Protein AF-A0A1B3NNE6-F1 (afdb_monomer_lite)

Secondary structure (DSSP, 8-state):
--------TTPPPHHHHHHHHHHHHHHHHHHHHTTSS-TT-HHHHHHHHHHHHHHHHT----HHHHHHHHHHHHHTT--

Foldseek 3Di:
DPPPPDDDVLDDDPVLVVLLVLLLVLLVVVCVVVVNDDPPPVVLSVLLSVLLSVLVVVDDDDSVVSNVSSNVCSVVVHD

Radius of gyration: 13.74 Å; chains: 1; bounding box: 33×22×44 Å

pLDDT: mean 86.11, std 12.92, range [41.97, 96.25]

Structure (mmCIF, N/CA/C/O backbone):
data_AF-A0A1B3NNE6-F1
#
_entry.id   AF-A0A1B3NNE6-F1
#
loop_
_atom_site.group_PDB
_atom_site.id
_atom_site.type_symbol
_atom_site.label_atom_id
_atom_site.label_alt_id
_atom_site.label_comp_id
_atom_site.label_asym_id
_atom_site.label_entity_id
_atom_site.label_seq_id
_atom_site.pdbx_PDB_ins_code
_atom_site.Cartn_x
_atom_site.Cartn_y
_atom_site.Cartn_z
_atom_site.occupancy
_atom_site.B_iso_or_equiv
_atom_site.auth_seq_id
_atom_site.auth_comp_id
_atom_site.auth_asym_id
_atom_site.auth_atom_id
_atom_site.pdbx_PDB_model_num
ATOM 1 N N . MET A 1 1 ? -19.068 7.888 31.731 1.00 41.97 1 MET A N 1
ATOM 2 C CA . MET A 1 1 ? -17.960 8.702 31.196 1.00 41.97 1 MET A CA 1
ATOM 3 C C . MET A 1 1 ? -17.700 8.200 29.785 1.00 41.97 1 MET A C 1
ATOM 5 O O . MET A 1 1 ? -17.125 7.133 29.643 1.00 41.97 1 MET A O 1
ATOM 9 N N . GLN A 1 2 ? -18.254 8.857 28.761 1.00 48.62 2 GLN A N 1
ATOM 10 C CA . GLN A 1 2 ? -17.881 8.550 27.377 1.00 48.62 2 GLN A CA 1
ATOM 11 C C . GLN A 1 2 ? -16.475 9.109 27.190 1.00 48.62 2 GLN A C 1
ATOM 13 O O . GLN A 1 2 ? -16.289 10.322 27.153 1.00 48.62 2 GLN A O 1
ATOM 18 N N . THR A 1 3 ? -15.473 8.237 27.176 1.00 50.91 3 THR A N 1
ATOM 19 C CA . THR A 1 3 ? -14.154 8.595 26.669 1.00 50.91 3 THR A CA 1
ATOM 20 C C . THR A 1 3 ? -14.325 8.781 25.173 1.00 50.91 3 THR A C 1
ATOM 22 O O . THR A 1 3 ? -14.331 7.811 24.422 1.00 50.91 3 THR A O 1
ATOM 25 N N . THR A 1 4 ? -14.571 10.012 24.738 1.00 60.34 4 THR A N 1
ATOM 26 C CA . THR A 1 4 ? -14.408 10.366 23.333 1.00 60.34 4 THR A CA 1
ATOM 27 C C . THR A 1 4 ? -12.958 10.044 23.000 1.00 60.34 4 THR A C 1
ATOM 29 O O . THR A 1 4 ? -12.065 10.698 23.538 1.00 60.34 4 THR A O 1
ATOM 32 N N . ASP A 1 5 ? -12.720 8.984 22.224 1.00 63.84 5 ASP A N 1
ATOM 33 C CA . ASP A 1 5 ? -11.386 8.621 21.756 1.00 63.84 5 ASP A CA 1
ATOM 34 C C . ASP A 1 5 ? -10.786 9.851 21.079 1.00 63.84 5 ASP A C 1
ATOM 36 O O . ASP A 1 5 ? -11.199 10.253 19.988 1.00 63.84 5 ASP A O 1
ATOM 40 N N . PHE A 1 6 ? -9.870 10.516 21.780 1.00 63.56 6 PHE A N 1
ATOM 41 C CA . PHE A 1 6 ? -9.219 11.702 21.270 1.00 63.56 6 PHE A CA 1
ATOM 42 C C . PHE A 1 6 ? -8.370 11.279 20.073 1.00 63.56 6 PHE A C 1
ATOM 44 O O . PHE A 1 6 ? -7.338 10.623 20.216 1.00 63.56 6 PHE A O 1
ATOM 51 N N . ARG A 1 7 ? -8.848 11.623 18.880 1.00 66.31 7 ARG A N 1
ATOM 52 C CA . ARG A 1 7 ? -8.182 11.355 17.612 1.00 66.31 7 ARG A CA 1
ATOM 53 C C . ARG A 1 7 ? -7.818 12.672 16.968 1.00 66.31 7 ARG A C 1
ATOM 55 O O . ARG A 1 7 ? -8.690 13.496 16.697 1.00 66.31 7 ARG A O 1
ATOM 62 N N . PHE A 1 8 ? -6.536 12.843 16.680 1.00 66.25 8 PHE A N 1
ATOM 63 C CA . PHE A 1 8 ? -6.117 13.889 15.766 1.00 66.25 8 PHE A CA 1
ATOM 64 C C . PHE A 1 8 ? -6.557 13.499 14.347 1.00 66.25 8 PHE A C 1
ATOM 66 O O . PHE A 1 8 ? -6.203 12.409 13.888 1.00 66.25 8 PHE A O 1
ATOM 73 N N . PRO A 1 9 ? -7.334 14.345 13.648 1.00 66.81 9 PRO A N 1
ATOM 74 C CA . PRO A 1 9 ? -7.728 14.079 12.270 1.00 66.81 9 PRO A CA 1
ATOM 75 C C . PRO A 1 9 ? -6.496 13.835 11.392 1.00 66.81 9 PRO A C 1
ATOM 77 O O . PRO A 1 9 ? -5.567 14.638 11.390 1.00 66.81 9 PRO A O 1
ATOM 80 N N . GLY A 1 10 ? -6.478 12.712 10.672 1.00 71.25 10 GLY A N 1
ATOM 81 C CA . GLY A 1 10 ? -5.354 12.322 9.815 1.00 71.25 10 GLY A CA 1
ATOM 82 C C . GLY A 1 10 ? -4.176 11.647 10.530 1.00 71.25 10 GLY A C 1
ATOM 83 O O . GLY A 1 10 ? -3.217 11.273 9.861 1.00 71.25 10 GLY A O 1
ATOM 84 N N . VAL A 1 11 ? -4.231 11.446 11.852 1.00 81.38 11 VAL A N 1
ATOM 85 C CA . VAL A 1 11 ? -3.198 10.715 12.602 1.00 81.38 11 VAL A CA 1
ATOM 86 C C . VAL A 1 11 ? -3.684 9.304 12.908 1.00 81.38 11 VAL A C 1
ATOM 88 O O . VAL A 1 11 ? -4.668 9.107 13.623 1.00 81.38 11 VAL A O 1
ATOM 91 N N . LEU A 1 12 ? -2.961 8.319 12.380 1.00 84.75 12 LEU A N 1
ATOM 92 C CA . LEU A 1 12 ? -3.199 6.909 12.666 1.00 84.75 12 LEU A CA 1
ATOM 93 C C 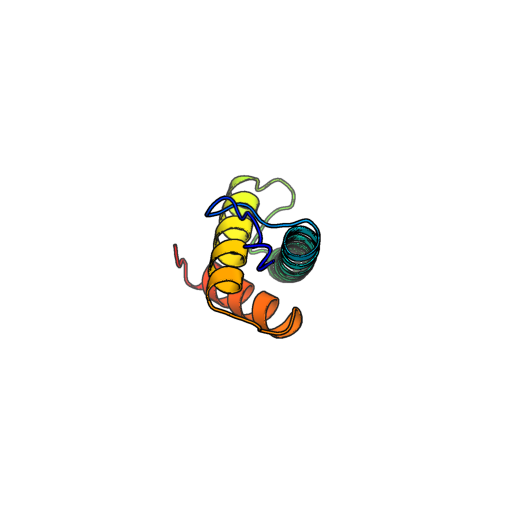. LEU A 1 12 ? -2.806 6.598 14.114 1.00 84.75 12 LEU A C 1
ATOM 95 O O . LEU A 1 12 ? -1.724 6.973 14.570 1.00 84.75 12 LEU A O 1
ATOM 99 N N . ASN A 1 13 ? -3.657 5.871 14.840 1.00 87.56 13 ASN A N 1
ATOM 100 C CA . ASN A 1 13 ? -3.226 5.264 16.098 1.00 87.56 13 ASN A CA 1
AT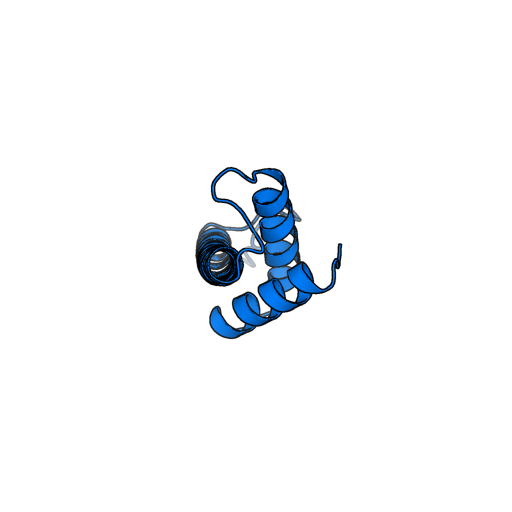OM 101 C C . ASN A 1 13 ? -2.234 4.117 15.827 1.00 87.56 13 ASN A C 1
ATOM 103 O O . ASN A 1 13 ? -2.063 3.673 14.693 1.00 87.56 13 ASN A O 1
ATOM 107 N N . SER A 1 14 ? -1.599 3.582 16.870 1.00 88.81 14 SER A N 1
ATOM 108 C CA . SER A 1 14 ? -0.572 2.543 16.710 1.00 88.81 14 SER A CA 1
ATOM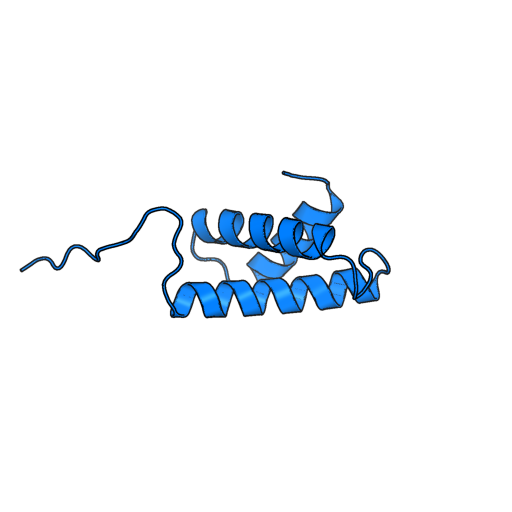 109 C C . SER A 1 14 ? -1.060 1.289 15.974 1.00 88.81 14 SER A C 1
ATOM 111 O O . SER A 1 14 ? -0.297 0.697 15.219 1.00 88.81 14 SER A O 1
ATOM 113 N N . LYS A 1 15 ? -2.322 0.877 16.154 1.00 88.69 15 LYS A N 1
ATOM 114 C CA . LYS A 1 15 ? -2.882 -0.281 15.438 1.00 88.69 15 LYS A CA 1
ATOM 115 C C . LYS A 1 15 ? -3.090 0.036 13.962 1.00 88.69 15 LYS A C 1
ATOM 117 O O . LYS A 1 15 ? -2.768 -0.783 13.111 1.00 88.69 15 LYS A O 1
ATOM 122 N N . GLU A 1 16 ? -3.605 1.221 13.666 1.00 89.31 16 GLU A N 1
ATOM 123 C CA . GLU A 1 16 ? -3.798 1.679 12.292 1.00 89.31 16 GLU A CA 1
ATOM 124 C C . GLU A 1 16 ? -2.468 1.848 11.565 1.00 89.31 16 GLU A C 1
ATOM 126 O O . GLU A 1 16 ? -2.348 1.442 10.419 1.00 89.31 16 GLU A O 1
ATOM 131 N N . LEU A 1 17 ? -1.443 2.362 12.241 1.00 92.19 17 LEU A N 1
ATOM 132 C CA . LEU A 1 17 ? -0.112 2.495 11.662 1.00 92.19 17 LEU A CA 1
ATOM 133 C C . LEU A 1 17 ? 0.488 1.124 11.319 1.00 92.19 17 LEU A C 1
ATOM 135 O O . LEU A 1 17 ? 1.033 0.952 10.235 1.00 92.19 17 LEU A O 1
ATOM 139 N N . LEU A 1 18 ? 0.312 0.119 12.185 1.00 93.06 18 LEU A N 1
ATOM 140 C CA . LEU A 1 18 ? 0.731 -1.257 11.891 1.00 93.06 18 LEU A CA 1
ATOM 141 C C . LEU A 1 18 ? -0.009 -1.853 10.686 1.00 93.06 18 LEU A C 1
ATOM 143 O O . LEU A 1 18 ? 0.599 -2.544 9.869 1.00 93.06 18 LEU A O 1
ATOM 147 N N . VAL A 1 19 ? -1.313 -1.594 10.563 1.00 91.94 19 VAL A N 1
ATOM 148 C CA . VAL A 1 19 ? -2.101 -2.033 9.402 1.00 91.94 19 VAL A CA 1
ATOM 149 C C . VAL A 1 19 ? -1.627 -1.320 8.135 1.00 91.94 19 VAL A C 1
ATOM 151 O O . VAL A 1 19 ? -1.410 -1.986 7.125 1.00 91.94 19 VAL A O 1
ATOM 154 N N . ALA A 1 20 ? -1.404 -0.006 8.193 1.00 93.56 20 ALA A N 1
ATOM 155 C CA . ALA A 1 20 ? -0.917 0.784 7.067 1.00 93.56 20 ALA A CA 1
ATOM 156 C C . ALA A 1 20 ? 0.443 0.276 6.569 1.00 93.56 20 ALA A C 1
ATOM 158 O O . ALA A 1 20 ? 0.604 0.015 5.379 1.00 93.56 20 ALA A O 1
ATOM 159 N N . GLU A 1 21 ? 1.387 0.043 7.482 1.00 94.38 21 GLU A N 1
ATOM 160 C CA . GLU A 1 21 ? 2.703 -0.523 7.169 1.00 94.38 21 GLU A CA 1
ATOM 161 C C . GLU A 1 21 ? 2.590 -1.917 6.534 1.00 94.38 21 GLU A C 1
ATOM 163 O O . GLU A 1 21 ? 3.218 -2.187 5.511 1.00 94.38 21 GLU A O 1
ATOM 168 N N . ALA A 1 22 ? 1.743 -2.800 7.076 1.00 95.88 22 ALA A N 1
ATOM 169 C CA . ALA A 1 22 ? 1.548 -4.142 6.525 1.00 95.88 22 ALA A CA 1
ATOM 170 C C . ALA A 1 22 ? 0.951 -4.118 5.106 1.00 95.88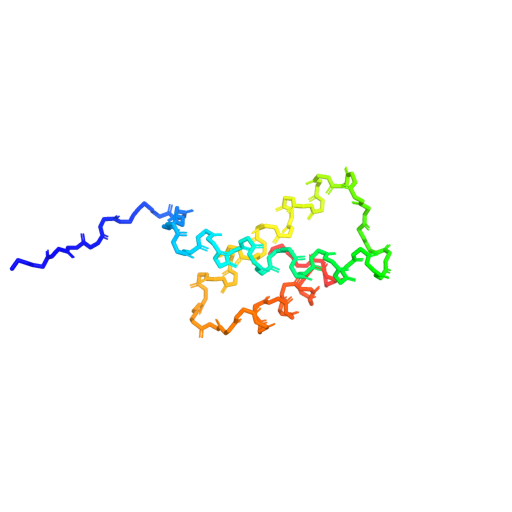 22 ALA A C 1
ATOM 172 O O . ALA A 1 22 ? 1.389 -4.865 4.226 1.00 95.88 22 ALA A O 1
ATOM 173 N N . VAL A 1 23 ? -0.038 -3.251 4.873 1.00 95.81 23 VAL A N 1
ATOM 174 C CA . VAL A 1 23 ? -0.647 -3.045 3.553 1.00 95.81 23 VAL A CA 1
ATOM 175 C C . VAL A 1 23 ? 0.385 -2.483 2.577 1.00 95.81 23 VAL A C 1
ATOM 177 O O . VAL A 1 23 ? 0.555 -3.029 1.484 1.00 95.81 23 VAL A O 1
ATOM 180 N N . GLN A 1 24 ? 1.102 -1.431 2.978 1.00 95.00 24 GLN A N 1
ATOM 181 C CA . GLN A 1 24 ? 2.113 -0.7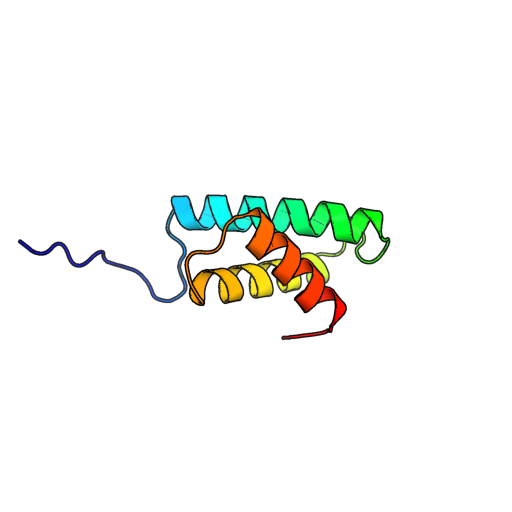77 2.154 1.00 95.00 24 GLN A CA 1
ATOM 182 C C . GLN A 1 24 ? 3.235 -1.748 1.778 1.00 95.00 24 GLN A C 1
ATOM 184 O O . GLN A 1 24 ? 3.570 -1.848 0.602 1.00 95.00 24 GLN A O 1
ATOM 189 N N . ALA A 1 25 ? 3.774 -2.511 2.733 1.00 95.88 25 ALA A N 1
ATOM 190 C CA . ALA A 1 25 ? 4.828 -3.492 2.482 1.00 95.88 25 ALA A CA 1
ATOM 191 C C . ALA A 1 25 ? 4.384 -4.578 1.490 1.00 95.88 25 ALA A C 1
ATOM 193 O O . ALA A 1 25 ? 5.128 -4.934 0.573 1.00 95.88 25 ALA A O 1
ATOM 194 N N . ARG A 1 26 ? 3.148 -5.078 1.624 1.00 95.88 26 ARG A N 1
ATOM 195 C CA . ARG A 1 26 ? 2.592 -6.079 0.703 1.00 95.88 26 ARG A CA 1
ATOM 196 C C . ARG A 1 26 ? 2.410 -5.520 -0.707 1.00 95.88 26 ARG A C 1
ATOM 198 O O . ARG A 1 26 ? 2.783 -6.185 -1.672 1.00 95.88 26 ARG A O 1
ATOM 205 N N . ALA A 1 27 ? 1.848 -4.320 -0.833 1.00 96.12 27 ALA A N 1
ATOM 206 C CA . ALA A 1 27 ? 1.667 -3.668 -2.126 1.00 96.12 27 ALA A CA 1
ATOM 207 C C . ALA A 1 27 ? 3.016 -3.342 -2.787 1.00 96.12 27 ALA A C 1
ATOM 209 O O . ALA A 1 27 ? 3.195 -3.608 -3.977 1.00 96.12 27 ALA A O 1
ATOM 210 N N . TRP A 1 28 ? 3.986 -2.856 -2.006 1.00 96.00 28 TRP A N 1
ATOM 211 C CA . TRP A 1 28 ? 5.347 -2.573 -2.461 1.00 96.00 28 TRP A CA 1
ATOM 212 C C . TRP A 1 28 ? 6.013 -3.809 -3.058 1.00 96.00 28 TRP A C 1
ATOM 214 O O . TRP A 1 28 ? 6.472 -3.760 -4.194 1.00 96.00 28 TRP A O 1
ATOM 224 N N . ALA A 1 29 ? 5.997 -4.938 -2.342 1.00 95.38 29 ALA A N 1
ATOM 225 C CA . ALA A 1 29 ? 6.605 -6.182 -2.812 1.00 95.38 29 ALA A CA 1
ATOM 226 C C . ALA A 1 29 ? 6.035 -6.642 -4.166 1.00 95.38 29 ALA A C 1
ATOM 228 O O . ALA A 1 29 ? 6.780 -7.078 -5.044 1.00 95.38 29 ALA A O 1
ATOM 229 N N . VAL A 1 30 ? 4.720 -6.504 -4.369 1.00 96.06 30 VAL A N 1
ATOM 230 C CA . VAL A 1 30 ? 4.075 -6.847 -5.646 1.00 96.06 30 VAL A CA 1
ATOM 231 C C . VAL A 1 30 ? 4.484 -5.878 -6.756 1.00 96.06 30 VAL A C 1
ATOM 233 O O . VAL A 1 30 ? 4.822 -6.311 -7.856 1.00 96.06 30 VAL A O 1
ATOM 236 N N . LEU A 1 31 ? 4.456 -4.572 -6.492 1.00 94.75 31 LEU A N 1
ATOM 237 C CA . LEU A 1 31 ? 4.784 -3.547 -7.487 1.00 94.75 31 LEU A CA 1
ATOM 238 C C . LEU A 1 31 ? 6.267 -3.587 -7.885 1.00 94.75 31 LEU A C 1
ATOM 240 O O . LEU A 1 31 ? 6.577 -3.476 -9.073 1.00 94.75 31 LEU A O 1
ATOM 244 N N . ALA A 1 32 ? 7.165 -3.826 -6.927 1.00 94.12 32 ALA A N 1
ATOM 245 C CA . ALA A 1 32 ? 8.583 -4.072 -7.170 1.00 94.12 32 ALA A CA 1
ATOM 246 C C . ALA A 1 32 ? 8.788 -5.344 -8.010 1.00 94.12 32 ALA A C 1
ATOM 248 O O . ALA A 1 32 ? 9.473 -5.306 -9.030 1.00 94.12 32 ALA A O 1
ATOM 249 N N . GLY A 1 33 ? 8.101 -6.444 -7.672 1.00 92.75 33 GLY A N 1
ATOM 250 C CA . GLY A 1 33 ? 8.133 -7.688 -8.454 1.00 92.75 33 GLY A CA 1
ATOM 251 C C . GLY A 1 33 ? 7.624 -7.540 -9.897 1.00 92.75 33 GLY A C 1
ATOM 252 O O . GLY A 1 33 ? 8.067 -8.266 -10.783 1.00 92.75 33 GLY A O 1
ATOM 253 N N . LYS A 1 34 ? 6.736 -6.571 -10.159 1.00 92.75 34 LYS A N 1
ATOM 254 C CA . LYS A 1 34 ? 6.262 -6.200 -11.507 1.00 92.75 34 LYS A CA 1
ATOM 255 C C . LYS A 1 34 ? 7.170 -5.187 -12.229 1.00 92.75 34 LYS A C 1
ATOM 257 O O . LYS A 1 34 ? 6.839 -4.774 -13.339 1.00 92.75 34 LYS A O 1
ATOM 262 N N . GLY A 1 35 ? 8.258 -4.726 -11.606 1.00 91.12 35 GLY A N 1
ATOM 263 C CA . GLY A 1 35 ? 9.133 -3.679 -12.147 1.00 91.12 35 GLY A CA 1
ATOM 264 C C . GLY A 1 35 ? 8.481 -2.293 -12.236 1.00 91.12 35 GLY A C 1
ATOM 265 O O . GLY A 1 35 ? 8.926 -1.454 -13.016 1.00 91.12 35 GLY A O 1
ATOM 266 N N . ARG A 1 36 ? 7.401 -2.051 -11.479 1.00 89.62 36 ARG A N 1
ATOM 267 C CA . ARG A 1 36 ? 6.681 -0.763 -11.451 1.00 89.62 36 ARG A CA 1
ATOM 268 C C . ARG A 1 36 ? 7.313 0.255 -10.511 1.00 89.62 36 ARG A C 1
ATOM 270 O O . ARG A 1 36 ? 7.077 1.445 -10.683 1.00 89.62 36 ARG A O 1
ATOM 277 N N . ILE A 1 37 ? 8.070 -0.220 -9.529 1.00 91.69 37 ILE A N 1
ATOM 278 C CA . ILE A 1 37 ? 8.738 0.575 -8.501 1.00 91.69 37 ILE A CA 1
ATOM 279 C C . ILE A 1 37 ? 10.167 0.048 -8.363 1.00 91.69 37 ILE A C 1
ATOM 281 O O . ILE A 1 37 ? 10.397 -1.155 -8.506 1.00 91.69 37 ILE A O 1
ATOM 285 N N . ARG A 1 38 ? 11.118 0.949 -8.110 1.00 88.62 38 ARG A N 1
ATOM 286 C CA . ARG A 1 38 ? 12.501 0.616 -7.747 1.00 88.62 38 ARG A CA 1
ATOM 287 C C . ARG A 1 38 ? 12.691 0.811 -6.245 1.00 88.62 38 ARG A C 1
ATOM 289 O O . ARG A 1 38 ? 11.999 1.628 -5.647 1.00 88.62 38 ARG A O 1
ATOM 296 N N . ASP A 1 39 ? 13.625 0.078 -5.647 1.00 79.81 39 ASP A N 1
ATOM 297 C CA . ASP A 1 39 ? 13.836 0.102 -4.191 1.00 79.81 39 ASP A CA 1
ATOM 298 C C . ASP A 1 39 ? 14.224 1.485 -3.637 1.00 79.81 39 ASP A C 1
ATOM 300 O O . ASP A 1 39 ? 13.982 1.759 -2.465 1.00 79.81 39 ASP A O 1
ATOM 304 N N . ASP A 1 40 ? 14.778 2.368 -4.469 1.00 86.38 40 ASP A N 1
ATOM 305 C CA . ASP A 1 40 ? 15.194 3.732 -4.130 1.00 86.38 40 ASP A CA 1
ATOM 306 C C . ASP A 1 40 ? 14.156 4.815 -4.491 1.00 86.38 40 ASP A C 1
ATOM 308 O O . ASP A 1 40 ? 14.423 6.011 -4.352 1.00 86.38 40 ASP A O 1
ATOM 312 N N . ASP A 1 41 ? 12.960 4.425 -4.942 1.00 90.75 41 ASP A N 1
ATOM 313 C CA . ASP A 1 41 ? 11.918 5.360 -5.372 1.00 90.75 41 ASP A CA 1
ATOM 314 C C . ASP A 1 41 ? 11.082 5.878 -4.186 1.00 90.75 41 ASP A C 1
ATOM 316 O O . ASP A 1 41 ? 9.951 5.453 -3.920 1.00 90.75 41 ASP A O 1
ATOM 320 N N . GLU A 1 42 ? 11.651 6.841 -3.461 1.00 90.88 42 GLU A N 1
ATOM 321 C CA . GLU A 1 42 ? 10.995 7.523 -2.336 1.00 90.88 42 GLU A CA 1
ATOM 322 C C . GLU A 1 42 ? 9.681 8.215 -2.743 1.00 90.88 42 GLU A C 1
ATOM 324 O O . GLU A 1 42 ? 8.731 8.275 -1.959 1.00 90.88 42 GLU A O 1
ATOM 329 N N . ALA A 1 43 ? 9.576 8.692 -3.989 1.00 92.06 43 ALA A N 1
ATOM 330 C CA . ALA A 1 43 ? 8.353 9.314 -4.492 1.00 92.06 43 ALA A CA 1
ATOM 331 C C . ALA A 1 43 ? 7.228 8.280 -4.652 1.00 92.06 43 ALA A C 1
ATOM 333 O O . ALA A 1 43 ? 6.088 8.528 -4.244 1.00 92.06 43 ALA A O 1
ATOM 334 N N . ALA A 1 44 ? 7.541 7.097 -5.185 1.00 93.06 44 ALA A N 1
ATOM 335 C CA . ALA A 1 44 ? 6.608 5.979 -5.240 1.00 93.06 44 ALA A CA 1
ATOM 336 C C . ALA A 1 44 ? 6.194 5.518 -3.838 1.00 93.06 44 ALA A C 1
ATOM 338 O O . ALA A 1 44 ? 5.021 5.205 -3.623 1.00 93.06 44 ALA A O 1
ATOM 339 N N . ARG A 1 45 ? 7.119 5.527 -2.870 1.00 91.94 45 ARG A N 1
ATOM 340 C CA . ARG A 1 45 ? 6.843 5.129 -1.482 1.00 91.94 45 ARG A CA 1
ATOM 341 C C . ARG A 1 45 ? 5.884 6.090 -0.798 1.00 91.94 45 ARG A C 1
ATOM 343 O O . ARG A 1 45 ? 4.876 5.650 -0.247 1.00 91.94 45 ARG A O 1
ATOM 350 N N . ALA A 1 46 ? 6.140 7.392 -0.910 1.00 93.12 46 ALA A N 1
ATOM 351 C CA . ALA A 1 46 ? 5.253 8.429 -0.395 1.00 93.12 46 ALA A CA 1
ATOM 352 C C . ALA A 1 46 ? 3.861 8.364 -1.044 1.00 93.12 46 ALA A C 1
ATOM 354 O O . ALA A 1 46 ? 2.842 8.433 -0.354 1.00 93.12 46 ALA A O 1
ATOM 355 N N . ARG A 1 47 ? 3.805 8.166 -2.368 1.00 94.12 47 ARG A N 1
ATOM 356 C CA . ARG A 1 47 ? 2.543 8.026 -3.102 1.00 94.12 47 ARG A CA 1
ATOM 357 C C . ARG A 1 47 ? 1.751 6.799 -2.652 1.00 94.12 47 ARG A C 1
ATOM 359 O O . ARG A 1 47 ? 0.548 6.903 -2.425 1.00 94.12 47 ARG A O 1
ATOM 366 N N . LEU A 1 48 ? 2.411 5.651 -2.506 1.00 94.69 48 LEU A N 1
ATOM 367 C CA . LEU A 1 48 ? 1.773 4.426 -2.032 1.00 94.69 48 LEU A CA 1
ATOM 368 C C . LEU A 1 48 ? 1.241 4.591 -0.601 1.00 94.69 48 LEU A C 1
ATOM 370 O O . LEU A 1 48 ? 0.106 4.205 -0.337 1.00 94.69 48 LEU A O 1
ATOM 374 N N . GLY A 1 49 ? 2.008 5.225 0.290 1.00 92.81 49 GLY A N 1
ATOM 375 C CA . GLY A 1 49 ? 1.563 5.524 1.654 1.00 92.81 49 GLY A CA 1
ATOM 376 C C . GLY A 1 49 ? 0.313 6.405 1.696 1.00 92.81 49 GLY A C 1
ATOM 377 O O . GLY A 1 49 ? -0.627 6.106 2.431 1.00 92.81 49 GLY A O 1
ATOM 378 N N . GLY A 1 50 ? 0.240 7.434 0.845 1.00 92.50 50 GLY A N 1
ATOM 379 C CA . GLY A 1 50 ? -0.953 8.279 0.716 1.00 92.50 50 GLY A CA 1
ATOM 380 C C . GLY A 1 50 ? -2.202 7.500 0.288 1.00 92.50 50 GLY A C 1
ATOM 381 O O . GLY A 1 50 ? -3.269 7.665 0.881 1.00 92.50 50 GLY A O 1
ATOM 382 N N . ILE A 1 51 ? -2.059 6.596 -0.690 1.00 94.19 51 ILE A N 1
ATOM 383 C CA . ILE A 1 51 ? -3.145 5.709 -1.138 1.00 94.19 51 ILE A CA 1
ATOM 384 C C . ILE A 1 51 ? -3.632 4.824 0.015 1.00 94.19 51 ILE A C 1
ATOM 386 O O . ILE A 1 51 ? -4.837 4.712 0.234 1.00 94.19 51 ILE A O 1
ATOM 390 N N . VAL A 1 52 ? -2.712 4.216 0.769 1.00 93.56 52 VAL A N 1
ATOM 391 C CA . VAL A 1 52 ? -3.052 3.328 1.891 1.00 93.56 52 VAL A CA 1
ATOM 392 C C . VAL A 1 52 ? -3.812 4.073 2.985 1.00 93.56 52 VAL A C 1
ATOM 394 O O . VAL A 1 52 ? -4.860 3.600 3.419 1.00 93.56 52 VAL A O 1
ATOM 397 N N . VAL A 1 53 ? -3.338 5.255 3.392 1.00 91.00 53 VAL A N 1
ATOM 398 C CA . VAL A 1 53 ? -4.015 6.082 4.408 1.00 91.00 53 VAL A CA 1
ATOM 399 C C . VAL A 1 53 ? -5.441 6.420 3.977 1.00 91.00 53 VAL A C 1
ATOM 401 O O . VAL A 1 53 ? -6.365 6.336 4.786 1.00 91.00 53 VAL A O 1
ATOM 404 N N . ARG A 1 54 ? -5.640 6.758 2.699 1.00 89.50 54 ARG A N 1
ATOM 405 C CA . ARG A 1 54 ? -6.963 7.082 2.163 1.00 89.50 54 ARG A CA 1
ATOM 406 C C . ARG A 1 54 ? -7.897 5.874 2.150 1.00 89.50 54 ARG A C 1
ATOM 408 O O . ARG A 1 54 ? -9.021 5.986 2.619 1.00 89.50 54 ARG A O 1
ATOM 415 N N . LEU A 1 55 ? -7.421 4.717 1.691 1.00 90.81 55 LEU A N 1
ATOM 416 C CA . LEU A 1 55 ? -8.214 3.482 1.686 1.00 90.81 55 LEU A CA 1
ATOM 417 C C . LEU A 1 55 ? -8.617 3.051 3.101 1.00 90.81 55 LEU A C 1
ATOM 419 O O . LEU A 1 55 ? -9.735 2.600 3.319 1.00 90.81 55 LEU A O 1
ATOM 423 N N . MET A 1 56 ? -7.729 3.231 4.079 1.00 88.69 56 MET A N 1
ATOM 424 C CA . MET A 1 56 ? -8.034 2.932 5.479 1.00 88.69 56 MET A CA 1
ATOM 425 C C . MET A 1 56 ? -9.063 3.886 6.095 1.00 88.69 56 MET A C 1
ATOM 427 O O . MET A 1 56 ? -9.766 3.494 7.026 1.00 88.69 56 MET A O 1
ATOM 431 N N . ALA A 1 57 ? -9.171 5.117 5.590 1.00 84.75 57 ALA A N 1
ATOM 432 C CA . ALA A 1 57 ? -10.203 6.057 6.018 1.00 84.75 57 ALA A CA 1
ATOM 433 C C . ALA A 1 57 ? -11.605 5.657 5.517 1.00 84.75 57 ALA A C 1
ATOM 435 O O . ALA A 1 57 ? -12.590 5.949 6.196 1.00 84.75 57 ALA A O 1
ATOM 436 N N . ASP A 1 58 ? -11.692 4.954 4.381 1.00 79.75 58 ASP A N 1
ATOM 437 C CA . ASP A 1 58 ? -12.958 4.559 3.746 1.00 79.75 58 ASP A CA 1
ATOM 438 C C . ASP A 1 58 ? -13.636 3.337 4.408 1.00 79.75 58 ASP A C 1
ATOM 440 O O . ASP A 1 58 ? -14.797 3.043 4.114 1.00 79.75 58 ASP A O 1
ATOM 444 N N . GLY A 1 59 ? -12.977 2.647 5.351 1.00 69.38 59 GLY A N 1
ATOM 445 C CA . GLY A 1 59 ? -13.628 1.666 6.229 1.00 69.38 59 GLY A CA 1
ATOM 446 C C . GLY A 1 59 ? -12.818 0.409 6.562 1.00 69.38 59 GLY A C 1
ATOM 447 O O . GLY A 1 59 ? -11.632 0.285 6.268 1.00 69.38 59 GLY A O 1
ATOM 448 N N . SER A 1 60 ? -13.479 -0.553 7.221 1.00 64.06 60 SER A N 1
ATOM 449 C CA . SER A 1 60 ? -12.874 -1.834 7.621 1.00 64.06 60 SER A CA 1
ATOM 450 C C . SER A 1 60 ? -12.852 -2.833 6.467 1.00 64.06 60 SER A C 1
ATOM 452 O O . SER A 1 60 ? -13.797 -3.592 6.263 1.00 64.06 60 SER A O 1
ATOM 454 N N . GLN A 1 61 ? -11.741 -2.850 5.742 1.00 77.94 61 GLN A N 1
ATOM 455 C CA . GLN A 1 61 ? -11.384 -3.901 4.793 1.00 77.94 61 GLN A CA 1
ATOM 456 C C . GLN A 1 61 ? -10.271 -4.782 5.380 1.00 77.94 61 GLN A C 1
ATOM 458 O O . GLN A 1 61 ? -9.545 -4.365 6.287 1.00 77.94 61 GLN A O 1
ATOM 463 N N . SER A 1 62 ? -10.119 -6.016 4.888 1.00 89.00 62 SER A N 1
ATOM 464 C CA . SER A 1 62 ? -8.979 -6.841 5.295 1.00 89.00 62 SER A CA 1
ATOM 465 C C . SER A 1 62 ? -7.665 -6.254 4.757 1.00 89.00 62 SER A C 1
ATOM 467 O O . SER A 1 62 ? -7.656 -5.540 3.756 1.00 89.00 62 SER A O 1
ATOM 469 N N . ILE A 1 63 ? -6.524 -6.599 5.369 1.00 89.88 63 ILE A N 1
ATOM 470 C CA . ILE A 1 63 ? -5.193 -6.200 4.860 1.00 89.88 63 ILE A CA 1
ATOM 471 C C . ILE A 1 63 ? -5.003 -6.641 3.399 1.00 89.88 63 ILE A C 1
ATOM 473 O O . ILE A 1 63 ? -4.370 -5.937 2.616 1.00 89.88 63 ILE A O 1
ATOM 477 N N . GLY A 1 64 ? -5.536 -7.811 3.027 1.00 90.94 64 GLY A N 1
ATOM 478 C CA . GLY A 1 64 ? -5.467 -8.314 1.656 1.00 90.94 64 GLY A CA 1
ATOM 479 C C . GLY A 1 64 ? -6.239 -7.434 0.679 1.00 90.94 64 GLY A C 1
ATOM 480 O O . GLY A 1 64 ? -5.684 -7.048 -0.346 1.00 90.94 64 GLY A O 1
ATOM 481 N N . ASP A 1 65 ? -7.469 -7.068 1.036 1.00 93.75 65 ASP A N 1
ATOM 482 C CA . ASP A 1 65 ? -8.324 -6.210 0.210 1.00 93.75 65 ASP A CA 1
ATOM 483 C C . ASP A 1 65 ? -7.725 -4.807 0.060 1.00 93.75 65 ASP A C 1
ATOM 485 O O . ASP A 1 65 ? -7.655 -4.281 -1.050 1.00 93.75 65 ASP A O 1
ATOM 489 N N . LEU A 1 66 ? -7.213 -4.234 1.157 1.00 94.38 66 LEU A N 1
ATOM 490 C CA . LEU A 1 66 ? -6.527 -2.940 1.152 1.00 94.38 66 LEU A CA 1
ATOM 491 C C . LEU A 1 66 ? -5.272 -2.969 0.275 1.00 94.38 66 LEU A C 1
ATOM 493 O O . LEU A 1 66 ? -5.028 -2.029 -0.476 1.00 94.38 66 LEU A O 1
ATOM 497 N N . ALA A 1 67 ? -4.485 -4.047 0.329 1.00 95.88 67 ALA A N 1
ATOM 498 C CA . ALA A 1 67 ? -3.283 -4.176 -0.491 1.00 95.88 67 ALA A CA 1
ATOM 499 C C . ALA A 1 67 ? -3.626 -4.299 -1.980 1.00 95.88 67 ALA A C 1
ATOM 501 O O . ALA A 1 67 ? -3.010 -3.624 -2.802 1.00 95.88 67 ALA A O 1
ATOM 502 N N . SER A 1 68 ? -4.628 -5.110 -2.329 1.00 96.19 68 SER A N 1
ATOM 503 C CA . SER A 1 68 ? -5.123 -5.217 -3.705 1.00 96.19 68 SER A CA 1
ATOM 504 C C . SER A 1 68 ? -5.648 -3.878 -4.221 1.00 96.19 68 SER A C 1
ATOM 506 O O . SER A 1 68 ? -5.247 -3.444 -5.298 1.00 96.19 68 SER A O 1
ATOM 508 N N . ALA A 1 69 ? -6.463 -3.175 -3.431 1.00 94.81 69 ALA A N 1
ATOM 509 C CA . ALA A 1 69 ? -6.972 -1.854 -3.786 1.00 94.81 69 ALA A CA 1
ATOM 510 C C . ALA A 1 69 ? -5.851 -0.809 -3.929 1.00 94.81 69 ALA A C 1
ATOM 512 O O . ALA A 1 69 ? -5.903 0.028 -4.833 1.00 94.81 69 ALA A O 1
ATOM 513 N N . ALA A 1 70 ? -4.817 -0.870 -3.084 1.00 94.75 70 ALA A N 1
ATOM 514 C CA . ALA A 1 70 ? -3.669 0.026 -3.158 1.00 94.75 70 ALA A CA 1
ATOM 515 C C . ALA A 1 70 ? -2.838 -0.200 -4.430 1.00 94.75 70 ALA A C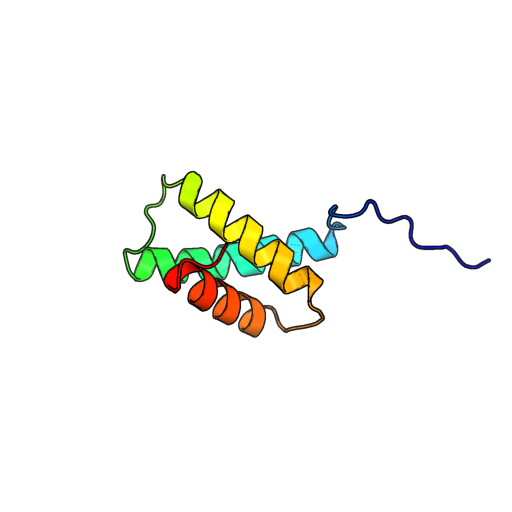 1
ATOM 517 O O . ALA A 1 70 ? -2.488 0.771 -5.099 1.00 94.75 70 ALA A O 1
ATOM 518 N N . ILE A 1 71 ? -2.573 -1.461 -4.797 1.00 96.25 71 ILE A N 1
ATOM 519 C CA . ILE A 1 71 ? -1.881 -1.830 -6.047 1.00 96.25 71 ILE A CA 1
ATOM 520 C C . ILE A 1 71 ? -2.649 -1.281 -7.249 1.00 96.25 71 ILE A C 1
ATOM 522 O O . ILE A 1 71 ? -2.089 -0.561 -8.075 1.00 96.25 71 ILE A O 1
ATOM 526 N N . ASP A 1 72 ? -3.944 -1.572 -7.301 1.00 95.38 72 ASP A N 1
ATOM 527 C CA . ASP A 1 72 ? -4.849 -1.137 -8.357 1.00 95.38 72 ASP A CA 1
ATOM 528 C C . ASP A 1 72 ? -4.889 0.393 -8.500 1.00 95.38 72 ASP A C 1
ATOM 530 O O . ASP A 1 72 ? -4.829 0.939 -9.603 1.00 95.38 72 ASP A O 1
ATOM 534 N N . SER A 1 73 ? -4.993 1.106 -7.378 1.00 94.44 73 SER A N 1
ATOM 535 C CA . SER A 1 73 ? -5.007 2.571 -7.341 1.00 94.44 73 SER A CA 1
ATOM 536 C C . SER A 1 73 ? -3.674 3.164 -7.815 1.00 94.44 73 SER A C 1
ATOM 538 O O . SER A 1 73 ? -3.648 4.101 -8.622 1.00 94.44 73 SER A O 1
ATOM 540 N N . PHE A 1 74 ? -2.557 2.569 -7.386 1.00 94.62 74 PHE A N 1
ATOM 541 C CA . PHE A 1 74 ? -1.217 2.983 -7.787 1.00 94.62 74 PHE A CA 1
ATOM 542 C C . PHE A 1 74 ? -1.018 2.842 -9.302 1.00 94.62 74 PHE A C 1
ATOM 544 O O . PHE A 1 74 ? -0.591 3.800 -9.957 1.00 94.62 74 PHE A O 1
ATOM 551 N N . GLU A 1 75 ? -1.390 1.688 -9.865 1.00 93.06 75 GLU A N 1
ATOM 552 C CA . GLU A 1 75 ? -1.287 1.387 -11.299 1.00 93.06 75 GLU A CA 1
ATOM 553 C C . GLU A 1 75 ? -2.183 2.294 -12.156 1.00 93.06 75 GLU A C 1
ATOM 555 O O . GLU A 1 75 ? -1.775 2.696 -13.245 1.00 93.06 75 GLU A O 1
ATOM 560 N N . ARG A 1 76 ? -3.365 2.684 -11.657 1.00 91.75 76 ARG A N 1
ATOM 561 C CA . ARG A 1 76 ? -4.282 3.603 -12.355 1.00 91.75 76 ARG A CA 1
ATOM 562 C C . ARG A 1 76 ? -3.838 5.066 -12.362 1.00 91.75 76 ARG A C 1
ATOM 564 O O . ARG A 1 76 ? -4.472 5.874 -13.032 1.00 91.75 76 ARG A O 1
ATOM 571 N N . GLY A 1 77 ? -2.791 5.433 -11.624 1.00 82.56 77 GLY A N 1
ATOM 572 C CA . GLY A 1 77 ? -2.403 6.843 -11.519 1.00 82.56 77 GLY A CA 1
ATOM 573 C C . GLY A 1 77 ? -3.298 7.658 -10.577 1.00 82.56 77 GLY A C 1
ATOM 574 O O . GLY A 1 77 ? -3.228 8.882 -10.606 1.00 82.56 77 GLY A O 1
ATOM 575 N N . ALA A 1 78 ? -4.148 7.015 -9.766 1.00 62.59 78 ALA A N 1
ATOM 576 C CA . ALA A 1 78 ? -5.067 7.741 -8.896 1.00 62.59 78 ALA A CA 1
ATOM 577 C C . ALA A 1 78 ? -4.294 8.472 -7.779 1.00 62.59 78 ALA A C 1
ATOM 579 O O . ALA A 1 78 ? -3.337 7.924 -7.215 1.00 62.59 78 ALA A O 1
ATOM 580 N N . LEU A 1 79 ? -4.699 9.727 -7.547 1.00 53.44 79 LEU A N 1
ATOM 581 C CA . LEU A 1 79 ? -4.272 10.629 -6.472 1.00 53.44 79 LEU A CA 1
ATOM 582 C C . LEU A 1 79 ? -5.287 10.544 -5.332 1.00 53.44 79 LEU A C 1
ATOM 584 O O . LEU A 1 79 ? -6.484 10.794 -5.614 1.00 53.44 79 LEU A O 1
#

Sequence (79 aa):
MQTTDFRFPGVLNSKELLVAEAVQARAWAVLAGKGRIRDDDEAARARLGGIVVRLMADGSQSIGDLASAAIDSFERGAL